Protein AF-W4VCY5-F1 (afdb_monomer)

Secondary structure (DSSP, 8-state):
-----TT------PPP-TTB-TT-SSBHHHHHHHHHHHTTS-HHHHHHHHHHHT----HHHHHHHHHHHHTT-

Organism: NCBI:txid1294263

Radius of gyration: 16.55 Å; Cα contacts (8 Å, |Δi|>4): 53; chains: 1; bounding box: 33×23×46 Å

Foldseek 3Di:
DADPDPPDPDGDDDDDDPQADVVGPDGVVLLVVLQVQPPVDQLQVSQVVCVVPPDNDHSVVSVVSVVVVVVPD

Solvent-accessible surface area (backbone atoms only — not comparable to full-atom values): 4626 Å² total; per-residue (Å²): 108,83,72,89,53,90,86,57,90,65,86,74,62,72,90,84,47,98,58,39,57,90,95,53,94,56,40,52,71,56,52,52,51,54,50,63,57,33,74,86,43,52,45,63,57,29,23,51,55,31,47,77,75,76,45,88,54,53,38,68,58,49,52,52,53,55,50,54,64,74,62,74,120

Sequence (73 aa):
MFCDNPDCSHTTFAERFDFISCKAKKTRRLEDEIVRLSINCSSVAASKALKENVVDIGKSTVCNLLKKRNTGC

Mean predicted aligned error: 6.72 Å

Nearest PDB structures (foldseek):
  8eup-assembly1_v  TM=6.701E-01  e=8.083E+00  Schizosaccharomyces pombe
  8ev3-assembly1_v  TM=6.659E-01  e=8.083E+00  Schizosaccharomyces pombe

Structure (mmCIF, N/CA/C/O backbone):
data_AF-W4VCY5-F1
#
_entry.id   AF-W4VCY5-F1
#
loop_
_atom_site.group_PDB
_atom_site.id
_atom_site.type_symbol
_atom_site.label_atom_id
_atom_site.label_alt_id
_atom_site.label_comp_id
_atom_site.label_asym_id
_atom_site.label_entity_id
_atom_site.label_seq_id
_atom_site.pdbx_PDB_ins_code
_atom_site.Cartn_x
_atom_site.Cartn_y
_atom_site.Cartn_z
_atom_site.occupancy
_atom_site.B_iso_or_equiv
_atom_site.auth_seq_id
_atom_site.auth_comp_id
_atom_site.auth_asym_id
_atom_site.auth_atom_id
_atom_site.pdbx_PDB_model_num
ATOM 1 N N . MET A 1 1 ? 14.156 -3.814 -20.045 1.00 61.47 1 MET A N 1
ATOM 2 C CA . MET A 1 1 ? 14.850 -3.539 -21.323 1.00 61.47 1 MET A CA 1
ATOM 3 C C . MET A 1 1 ? 14.962 -2.042 -21.481 1.00 61.47 1 MET A C 1
ATOM 5 O O . MET A 1 1 ? 14.035 -1.355 -21.076 1.00 61.47 1 MET A O 1
ATOM 9 N N . PHE A 1 2 ? 16.081 -1.549 -21.993 1.00 67.38 2 PHE A N 1
ATOM 10 C CA . PHE A 1 2 ? 16.228 -0.145 -22.372 1.00 67.38 2 PHE A CA 1
ATOM 11 C C . PHE A 1 2 ? 15.797 0.012 -23.837 1.00 67.38 2 PHE A C 1
ATOM 13 O O . PHE A 1 2 ? 15.795 -0.972 -24.573 1.00 67.38 2 PHE A O 1
ATOM 20 N N . CYS A 1 3 ? 15.331 1.200 -24.217 1.00 74.19 3 CYS A N 1
ATOM 21 C CA . CYS A 1 3 ? 14.910 1.490 -25.585 1.00 74.19 3 CYS A CA 1
ATOM 22 C C . CYS A 1 3 ? 16.056 2.162 -26.334 1.00 74.19 3 CYS A C 1
ATOM 24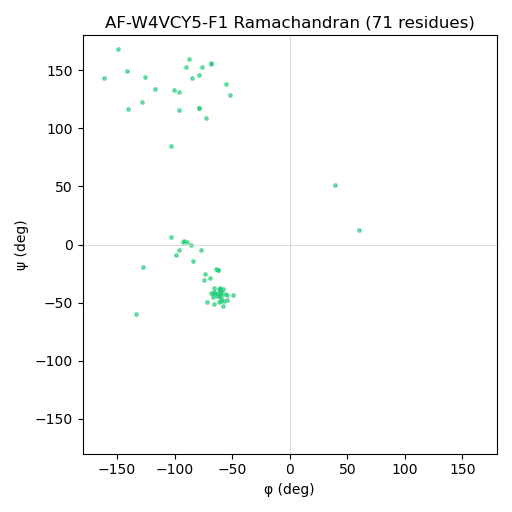 O O . CYS A 1 3 ? 16.624 3.126 -25.828 1.00 74.19 3 CYS A O 1
ATOM 26 N N . ASP A 1 4 ? 16.348 1.669 -27.535 1.00 78.69 4 ASP A N 1
ATOM 27 C CA . ASP A 1 4 ? 17.456 2.152 -28.370 1.00 78.69 4 ASP A CA 1
ATOM 28 C C . ASP A 1 4 ? 17.027 3.267 -29.342 1.00 78.69 4 ASP A C 1
ATOM 30 O O . ASP A 1 4 ? 17.818 3.727 -30.163 1.00 78.69 4 ASP A O 1
ATOM 34 N N . ASN A 1 5 ? 15.766 3.707 -29.273 1.00 84.56 5 ASN A N 1
ATOM 35 C CA . ASN A 1 5 ? 15.272 4.820 -30.075 1.00 84.56 5 ASN A CA 1
ATOM 36 C C . ASN A 1 5 ? 15.714 6.158 -29.443 1.00 84.56 5 ASN A C 1
ATOM 38 O O . ASN A 1 5 ? 15.262 6.457 -28.333 1.00 84.56 5 ASN A O 1
ATOM 42 N N . PRO A 1 6 ? 16.523 6.986 -30.135 1.00 81.81 6 PRO A N 1
ATOM 43 C CA . PRO A 1 6 ? 16.980 8.279 -29.618 1.00 81.81 6 PRO A CA 1
ATOM 44 C C . PRO A 1 6 ? 15.839 9.276 -29.357 1.00 81.81 6 PRO A C 1
ATOM 46 O O . PRO A 1 6 ? 15.998 10.163 -28.523 1.00 81.81 6 PRO A O 1
ATOM 49 N N . ASP A 1 7 ? 14.676 9.096 -29.992 1.00 87.62 7 ASP A N 1
ATOM 50 C CA . ASP A 1 7 ? 13.485 9.930 -29.779 1.00 87.62 7 ASP A CA 1
ATOM 51 C C . ASP A 1 7 ? 12.576 9.412 -28.643 1.00 87.62 7 ASP A C 1
ATOM 53 O O . ASP A 1 7 ? 11.500 9.961 -28.382 1.00 87.62 7 ASP A O 1
ATOM 57 N N . CYS A 1 8 ? 12.955 8.327 -27.956 1.00 83.25 8 CYS A N 1
ATOM 58 C CA . CYS A 1 8 ? 12.147 7.763 -26.880 1.00 83.25 8 CYS A CA 1
ATOM 59 C C . CYS A 1 8 ? 12.311 8.555 -25.576 1.00 83.25 8 CYS A C 1
ATOM 61 O O . CYS A 1 8 ? 13.369 8.563 -24.953 1.00 83.25 8 CYS A O 1
ATOM 63 N N . SER A 1 9 ? 11.220 9.143 -25.086 1.00 80.88 9 SER A N 1
ATOM 64 C CA . SER A 1 9 ? 11.188 9.829 -23.785 1.00 80.88 9 SER A CA 1
ATOM 65 C C . SER A 1 9 ? 11.119 8.879 -22.577 1.00 80.88 9 SER A C 1
ATOM 67 O O . SER A 1 9 ? 11.163 9.326 -21.427 1.00 80.88 9 SER A O 1
ATOM 69 N N . HIS A 1 10 ? 10.996 7.566 -22.805 1.00 76.81 10 HIS A N 1
ATOM 70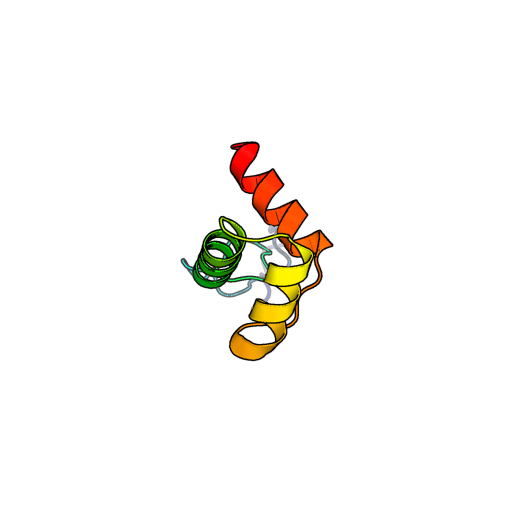 C CA . HIS A 1 10 ? 10.861 6.565 -21.750 1.00 76.81 10 HIS A CA 1
ATOM 71 C C . HIS A 1 10 ? 12.205 5.927 -21.400 1.00 76.81 10 HIS A C 1
ATOM 73 O O . HIS A 1 10 ? 12.793 5.187 -22.179 1.00 76.81 10 HIS A O 1
ATOM 79 N N . THR A 1 11 ? 12.648 6.147 -20.165 1.00 72.62 11 THR A N 1
ATOM 80 C CA . THR A 1 11 ? 13.927 5.632 -19.653 1.00 72.62 11 THR A CA 1
ATOM 81 C C . THR A 1 11 ? 13.781 4.365 -18.810 1.00 72.62 11 THR A C 1
ATOM 83 O O . THR A 1 11 ? 14.771 3.747 -18.428 1.00 72.62 11 THR A O 1
ATOM 86 N N . THR A 1 12 ? 12.552 3.963 -18.471 1.00 72.56 12 THR A N 1
ATOM 87 C CA . THR A 1 12 ? 12.283 2.802 -17.612 1.00 72.56 12 THR A CA 1
ATOM 88 C C . THR A 1 12 ? 11.080 2.029 -18.128 1.00 72.56 12 THR A C 1
ATOM 90 O O . THR A 1 12 ? 9.953 2.523 -18.113 1.00 72.56 12 THR A O 1
ATOM 93 N N . PHE A 1 13 ? 11.324 0.787 -18.532 1.00 74.06 13 PHE A N 1
ATOM 94 C CA . PHE A 1 13 ? 10.305 -0.162 -18.962 1.00 74.06 13 PHE A CA 1
ATOM 95 C C . PHE A 1 13 ? 10.079 -1.148 -17.821 1.00 74.06 13 PHE A C 1
ATOM 97 O O . PHE A 1 13 ? 10.733 -2.188 -17.742 1.00 74.06 13 PHE A O 1
ATOM 104 N N . ALA A 1 14 ? 9.214 -0.761 -16.885 1.00 76.88 14 ALA A N 1
ATOM 105 C CA . ALA A 1 14 ? 8.724 -1.662 -15.853 1.00 76.88 14 ALA A CA 1
ATOM 106 C C . ALA A 1 14 ? 7.524 -2.443 -16.397 1.00 76.88 14 ALA A C 1
ATOM 108 O O . ALA A 1 14 ? 6.701 -1.889 -17.132 1.00 76.88 14 ALA A O 1
ATOM 109 N N . GLU A 1 15 ? 7.419 -3.712 -16.014 1.00 83.12 15 GLU A N 1
ATOM 110 C CA . GLU A 1 15 ? 6.215 -4.498 -16.257 1.00 83.12 15 GLU A CA 1
ATOM 111 C C . GLU A 1 15 ? 4.996 -3.780 -15.665 1.00 83.12 15 GLU A C 1
ATOM 113 O O . GLU A 1 15 ? 5.057 -3.185 -14.581 1.00 83.12 15 GLU A O 1
ATOM 118 N N . ARG A 1 16 ? 3.892 -3.786 -16.414 1.00 84.56 16 ARG A N 1
ATOM 119 C CA . ARG A 1 16 ? 2.637 -3.174 -15.982 1.00 84.56 16 ARG A CA 1
ATOM 120 C C . ARG A 1 16 ? 1.711 -4.265 -15.481 1.00 84.56 16 ARG A C 1
ATOM 122 O O . ARG A 1 16 ? 1.505 -5.261 -16.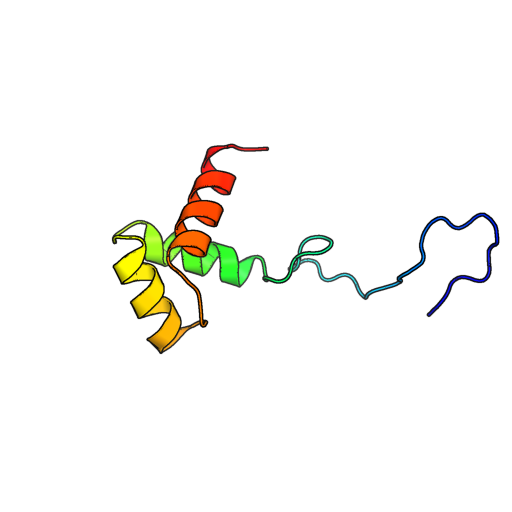159 1.00 84.56 16 ARG A O 1
ATOM 129 N N . PHE A 1 17 ? 1.117 -4.017 -14.321 1.00 89.81 17 PHE A N 1
ATOM 130 C CA . PHE A 1 17 ? 0.120 -4.893 -13.728 1.00 89.81 17 PHE A CA 1
ATOM 131 C C . PHE A 1 17 ? -1.205 -4.152 -13.619 1.00 89.81 17 PHE A C 1
ATOM 133 O O . PHE A 1 17 ? -1.246 -3.036 -13.100 1.00 89.81 17 PHE A O 1
ATOM 140 N N . ASP A 1 18 ? -2.305 -4.787 -14.014 1.00 92.19 18 ASP A N 1
ATOM 141 C CA . ASP A 1 18 ? -3.632 -4.159 -13.959 1.00 92.19 18 ASP A CA 1
ATOM 142 C C . ASP A 1 18 ? -4.081 -3.847 -12.527 1.00 92.19 18 ASP A C 1
ATOM 144 O O . ASP A 1 18 ? -4.911 -2.970 -12.302 1.00 92.19 18 ASP A O 1
ATOM 148 N N . PHE A 1 19 ? -3.504 -4.522 -11.533 1.00 93.38 19 PHE A N 1
ATOM 149 C CA . PHE A 1 19 ? -3.794 -4.322 -10.115 1.00 93.38 19 PHE A CA 1
ATOM 150 C C . PHE A 1 19 ? -2.852 -3.319 -9.418 1.00 93.38 19 PHE A C 1
ATOM 152 O O . PHE A 1 19 ? -3.001 -3.100 -8.21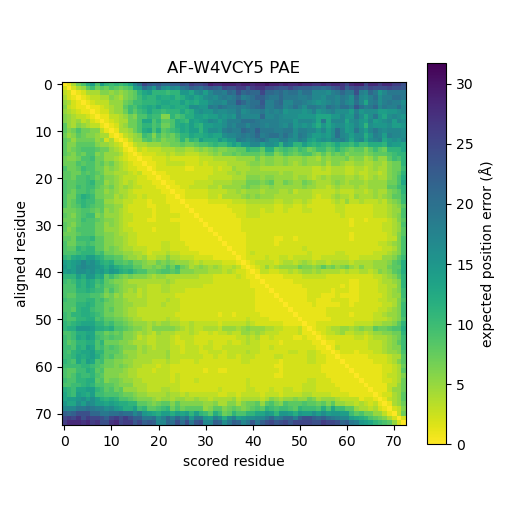1 1.00 93.38 19 PHE A O 1
ATOM 159 N N . ILE A 1 20 ? -1.903 -2.694 -10.134 1.00 92.12 20 ILE A N 1
ATOM 160 C CA . ILE A 1 20 ? -0.997 -1.650 -9.615 1.00 92.12 20 ILE A CA 1
ATOM 161 C C . ILE A 1 20 ? -1.051 -0.428 -10.539 1.00 92.12 20 ILE A C 1
ATOM 163 O O . ILE A 1 20 ? -0.775 -0.506 -11.732 1.00 92.12 20 ILE A O 1
ATOM 167 N N . SER A 1 21 ? -1.389 0.737 -9.990 1.00 88.62 21 SER A N 1
ATOM 168 C CA . SER A 1 21 ? -1.398 1.984 -10.765 1.00 88.62 21 SER A CA 1
ATOM 169 C C . SER A 1 21 ? 0.019 2.424 -11.163 1.00 88.62 21 SER A C 1
ATOM 171 O O . SER A 1 21 ? 1.002 2.082 -10.505 1.00 88.62 21 SER A O 1
ATOM 173 N N . CYS A 1 22 ? 0.148 3.222 -12.229 1.00 85.00 22 CYS A N 1
ATOM 174 C CA . CYS A 1 22 ? 1.448 3.729 -12.682 1.00 85.00 22 CYS A CA 1
ATOM 175 C C . CYS A 1 22 ? 2.222 4.398 -11.536 1.00 85.00 22 CYS A C 1
ATOM 177 O O . CYS A 1 22 ? 1.696 5.282 -10.862 1.00 85.00 22 CYS A O 1
ATOM 179 N N . LYS A 1 23 ? 3.484 3.991 -11.338 1.00 84.81 23 LYS A N 1
ATOM 180 C CA . LYS A 1 23 ? 4.379 4.496 -10.276 1.00 84.81 23 LYS A CA 1
ATOM 181 C C . LYS A 1 23 ? 3.861 4.268 -8.841 1.00 84.81 23 LYS A C 1
ATOM 183 O O . LYS A 1 23 ? 4.405 4.844 -7.896 1.00 84.81 23 LYS A O 1
ATOM 188 N N . ALA A 1 24 ? 2.828 3.447 -8.650 1.00 88.94 24 ALA A N 1
ATOM 189 C CA . ALA A 1 24 ? 2.304 3.141 -7.329 1.00 88.94 24 ALA A CA 1
ATOM 190 C C . ALA A 1 24 ? 3.180 2.111 -6.611 1.00 88.94 24 ALA A C 1
ATOM 192 O O . ALA A 1 24 ? 3.730 1.192 -7.209 1.00 88.94 24 ALA A O 1
ATOM 193 N N . LYS A 1 25 ? 3.269 2.259 -5.287 1.00 89.38 25 LYS A N 1
ATOM 194 C CA . LYS A 1 25 ? 3.930 1.293 -4.394 1.00 89.38 25 LYS A CA 1
ATOM 195 C C . LYS A 1 25 ? 2.950 0.297 -3.760 1.00 89.38 25 LYS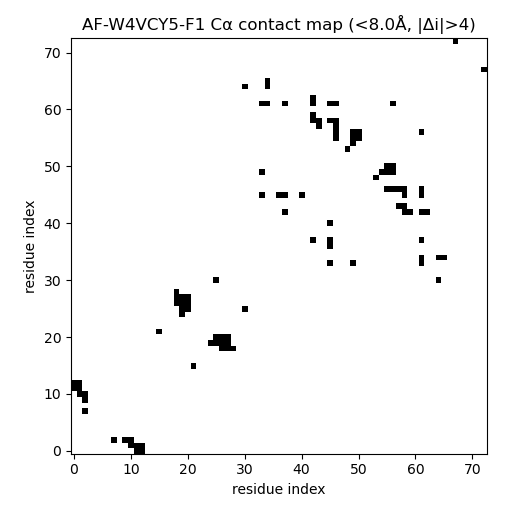 A C 1
ATOM 197 O O . LYS A 1 25 ? 3.370 -0.557 -2.992 1.00 89.38 25 LYS A O 1
ATOM 202 N N . LYS A 1 26 ? 1.645 0.467 -3.993 1.00 92.12 26 LYS A N 1
ATOM 203 C CA . LYS A 1 26 ? 0.565 -0.317 -3.378 1.00 92.12 26 LYS A CA 1
ATOM 204 C C . LYS A 1 26 ? -0.314 -0.900 -4.473 1.00 92.12 26 LYS A C 1
ATOM 206 O O . LYS A 1 26 ? -0.531 -0.257 -5.499 1.00 92.12 26 LYS A O 1
ATOM 211 N N . THR A 1 27 ? -0.811 -2.108 -4.239 1.00 95.00 27 THR A N 1
ATOM 212 C CA . THR A 1 27 ? -1.830 -2.717 -5.094 1.00 95.00 27 THR A CA 1
ATOM 213 C C . THR A 1 27 ? -3.191 -2.093 -4.796 1.00 95.00 27 THR A C 1
ATOM 215 O O . THR A 1 27 ? -3.445 -1.671 -3.666 1.00 95.00 27 THR A O 1
ATOM 218 N N . ARG A 1 28 ? -4.095 -2.090 -5.781 1.00 94.00 28 ARG A N 1
ATOM 219 C CA . ARG A 1 28 ? -5.483 -1.630 -5.595 1.00 94.00 28 ARG A CA 1
ATOM 220 C C . ARG A 1 28 ? -6.175 -2.395 -4.464 1.00 94.00 28 ARG A C 1
ATOM 222 O O . ARG A 1 28 ? -6.749 -1.779 -3.577 1.00 94.00 28 ARG A O 1
ATOM 229 N N . ARG A 1 29 ? -5.973 -3.721 -4.414 1.00 95.25 29 ARG A N 1
ATOM 230 C CA . ARG A 1 29 ? -6.471 -4.595 -3.337 1.00 95.25 29 ARG A CA 1
ATOM 231 C C . ARG A 1 29 ? -6.037 -4.127 -1.946 1.00 95.25 29 ARG A C 1
ATOM 233 O O . ARG A 1 29 ? -6.835 -4.158 -1.018 1.00 95.25 29 ARG A O 1
ATOM 240 N N . LEU A 1 30 ? -4.775 -3.719 -1.785 1.00 95.44 30 LEU A N 1
ATOM 241 C CA . LEU A 1 30 ? -4.289 -3.218 -0.500 1.00 95.44 30 LEU A CA 1
ATOM 242 C C . LEU A 1 30 ? -4.931 -1.874 -0.147 1.00 95.44 30 LEU A C 1
ATOM 244 O O . LEU A 1 30 ? -5.288 -1.647 1.003 1.00 95.44 30 LEU A O 1
ATOM 248 N N . GLU A 1 31 ? -5.074 -0.979 -1.122 1.00 94.38 31 GLU A N 1
ATOM 249 C CA . GLU A 1 31 ? -5.727 0.311 -0.899 1.00 94.38 31 GLU A CA 1
ATOM 250 C C . GLU A 1 31 ? -7.195 0.143 -0.487 1.00 94.38 31 GLU A C 1
ATOM 252 O O . GLU A 1 31 ? -7.631 0.790 0.465 1.00 94.38 31 GLU A O 1
ATOM 257 N N . ASP A 1 32 ? -7.929 -0.761 -1.139 1.00 93.62 32 ASP A N 1
ATOM 258 C CA . ASP A 1 32 ? -9.305 -1.111 -0.770 1.00 93.62 32 ASP A CA 1
ATOM 259 C C . ASP A 1 32 ? -9.395 -1.651 0.658 1.00 93.62 32 ASP A C 1
ATOM 261 O O . ASP A 1 32 ? -10.254 -1.220 1.426 1.00 93.62 32 ASP A O 1
ATOM 265 N N . GLU A 1 33 ? -8.477 -2.538 1.041 1.00 94.19 33 GLU A N 1
ATOM 266 C CA . GLU A 1 33 ? -8.447 -3.126 2.379 1.00 94.19 33 GLU A CA 1
ATOM 267 C C . GLU A 1 33 ? -8.165 -2.084 3.471 1.00 94.19 33 GLU A C 1
ATOM 269 O O . GLU A 1 33 ? -8.835 -2.065 4.507 1.00 94.19 33 GLU A O 1
ATOM 274 N N . ILE A 1 34 ? -7.227 -1.161 3.221 1.00 94.12 34 ILE A N 1
ATOM 275 C CA . ILE A 1 34 ? -6.942 -0.046 4.136 1.00 94.12 34 ILE A CA 1
ATOM 276 C C . ILE A 1 34 ? -8.194 0.813 4.320 1.00 94.12 34 ILE A C 1
ATOM 278 O O . ILE A 1 34 ? -8.539 1.151 5.454 1.00 94.12 34 ILE A O 1
ATOM 282 N N . VAL A 1 35 ? -8.880 1.170 3.229 1.00 92.94 35 VAL A N 1
ATOM 283 C CA . VAL A 1 35 ? -10.114 1.965 3.297 1.00 92.94 35 VAL A CA 1
ATOM 284 C C . VAL A 1 35 ? -11.184 1.209 4.080 1.00 92.94 35 VAL A C 1
ATOM 286 O O . VAL A 1 35 ? -11.724 1.761 5.035 1.00 92.94 35 VAL A O 1
ATOM 289 N N . ARG A 1 36 ? -11.428 -0.063 3.747 1.00 92.81 36 ARG A N 1
ATOM 290 C CA . ARG A 1 36 ? -12.438 -0.916 4.386 1.00 92.81 36 ARG A CA 1
ATOM 291 C C . ARG A 1 36 ? -12.262 -0.992 5.902 1.00 92.81 36 ARG A C 1
ATOM 293 O O . ARG A 1 36 ? -13.228 -0.796 6.635 1.00 92.81 36 ARG A O 1
ATOM 300 N N . LEU A 1 37 ? -11.038 -1.228 6.376 1.00 91.62 37 LEU A N 1
ATOM 301 C CA . LEU A 1 37 ? -10.734 -1.293 7.811 1.00 91.62 37 LEU A CA 1
ATOM 302 C C . LEU A 1 37 ? -10.838 0.073 8.503 1.00 91.62 37 LEU A C 1
ATOM 304 O O . LEU A 1 37 ? -11.161 0.145 9.688 1.00 91.62 37 LEU A O 1
ATOM 308 N N . SER A 1 38 ? -10.601 1.160 7.770 1.00 91.94 38 SER A N 1
ATOM 309 C CA . SER A 1 38 ? -10.584 2.514 8.332 1.00 91.94 38 SER A CA 1
ATOM 310 C C . SER A 1 38 ? -11.964 3.169 8.439 1.00 91.94 38 SER A C 1
ATOM 312 O O . SER A 1 38 ? -12.082 4.164 9.144 1.00 91.94 38 SER A O 1
ATOM 314 N N . ILE A 1 39 ? -13.007 2.645 7.781 1.00 88.75 39 ILE A N 1
ATOM 315 C CA . ILE A 1 39 ? -14.366 3.231 7.821 1.00 88.75 39 ILE A CA 1
ATOM 316 C C . ILE A 1 39 ? -14.936 3.251 9.247 1.00 88.75 39 ILE A C 1
ATOM 318 O O . ILE A 1 39 ? -15.584 4.215 9.641 1.00 88.75 39 ILE A O 1
ATOM 322 N N . ASN A 1 40 ? -14.668 2.202 1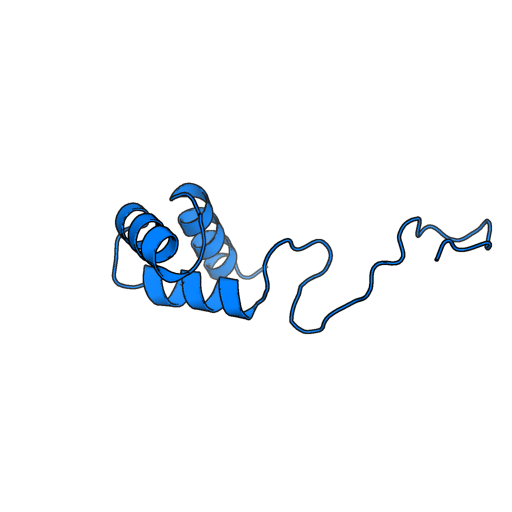0.028 1.00 86.31 40 ASN A N 1
ATOM 323 C CA . ASN A 1 40 ? -15.302 1.989 11.332 1.00 86.31 40 ASN A CA 1
ATOM 324 C C . ASN A 1 40 ? -14.394 2.332 12.523 1.00 86.31 40 ASN A C 1
ATOM 326 O O . ASN A 1 40 ? -14.743 2.035 13.664 1.00 86.31 40 ASN A O 1
ATOM 330 N N . CYS A 1 41 ? -13.208 2.902 12.293 1.00 91.56 41 CYS A N 1
ATOM 331 C CA . CYS A 1 41 ? -12.275 3.192 13.377 1.00 91.56 41 CYS A CA 1
ATOM 332 C C . CYS A 1 41 ? -11.399 4.421 13.106 1.00 91.56 41 CYS A C 1
ATOM 334 O O . CYS A 1 41 ? -11.348 4.964 12.006 1.00 91.56 41 CYS A O 1
ATOM 336 N N . SER A 1 42 ? -10.697 4.892 14.141 1.00 94.19 42 SER A N 1
ATOM 337 C CA . SER A 1 42 ? -9.757 6.002 13.985 1.00 94.19 42 SER A CA 1
ATOM 338 C C . SER A 1 42 ? -8.550 5.589 13.139 1.00 94.19 42 SER A C 1
ATOM 340 O O . SER A 1 42 ? -8.142 4.431 13.125 1.00 94.19 42 SER A O 1
ATOM 342 N N . SER A 1 43 ? -7.886 6.553 12.504 1.00 93.44 43 SER A N 1
ATOM 343 C CA . SER A 1 43 ? -6.676 6.283 11.716 1.00 93.44 43 SER A CA 1
ATOM 344 C C . SER A 1 43 ? -5.507 5.716 12.538 1.00 93.44 43 SER A C 1
ATOM 346 O O . SER A 1 43 ? -4.630 5.059 11.979 1.00 93.44 43 SER A O 1
ATOM 348 N N . VAL A 1 44 ? -5.491 5.937 13.860 1.00 96.19 44 VAL A N 1
ATOM 349 C CA . VAL A 1 44 ? -4.532 5.296 14.780 1.00 96.19 44 VAL A CA 1
ATOM 350 C C . VAL A 1 44 ? -4.870 3.820 14.954 1.00 96.19 44 VAL A C 1
ATOM 352 O O . VAL A 1 44 ? -3.994 2.973 14.799 1.00 96.19 44 VAL A O 1
ATOM 355 N N . ALA A 1 45 ? -6.137 3.516 15.246 1.00 95.94 45 ALA A N 1
ATOM 356 C CA . ALA A 1 45 ? -6.606 2.147 15.429 1.00 95.94 45 ALA A CA 1
ATOM 357 C C . ALA A 1 45 ? -6.458 1.333 14.134 1.00 95.94 45 ALA A C 1
ATOM 359 O O . ALA A 1 45 ? -5.911 0.235 14.171 1.00 95.94 45 ALA A O 1
ATOM 360 N N . ALA A 1 46 ? -6.829 1.914 12.989 1.00 95.81 46 ALA A N 1
ATOM 361 C CA . ALA A 1 46 ? -6.645 1.309 11.673 1.00 95.81 46 ALA A CA 1
ATOM 362 C C . ALA A 1 46 ? -5.172 0.979 11.401 1.00 95.81 46 ALA A C 1
ATOM 364 O O . ALA A 1 46 ? -4.849 -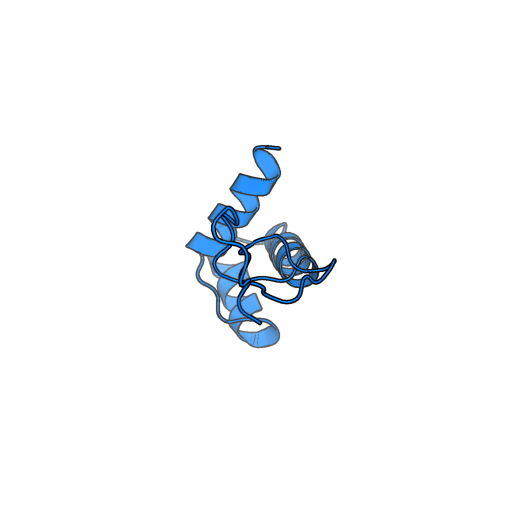0.140 11.021 1.00 95.81 46 ALA A O 1
ATOM 365 N N . SER A 1 47 ? -4.263 1.933 11.641 1.00 96.69 47 SER A N 1
ATOM 366 C CA . SER A 1 47 ? -2.818 1.734 11.463 1.00 96.69 47 SER A CA 1
ATOM 367 C C . SER A 1 47 ? -2.279 0.602 12.342 1.00 96.69 47 SER A C 1
ATOM 369 O O . SER A 1 47 ? -1.474 -0.194 11.863 1.00 96.69 47 SER A O 1
ATOM 371 N N . LYS A 1 48 ? -2.750 0.485 13.589 1.00 96.44 48 LYS A N 1
ATOM 372 C CA . LYS A 1 48 ? -2.386 -0.620 14.484 1.00 96.44 48 LYS A CA 1
ATOM 373 C C . LYS A 1 48 ? -2.909 -1.968 13.968 1.00 96.44 48 LYS A C 1
ATOM 375 O O . LYS A 1 48 ? -2.118 -2.888 13.799 1.00 96.44 48 LYS A O 1
ATOM 380 N N . ALA A 1 49 ? -4.198 -2.057 13.639 1.00 94.75 49 ALA A N 1
ATOM 381 C CA . ALA A 1 49 ? -4.811 -3.287 13.132 1.00 94.75 49 ALA A CA 1
ATOM 382 C C . ALA A 1 49 ? -4.167 -3.766 11.816 1.00 94.75 49 ALA A C 1
ATOM 384 O O . ALA A 1 49 ? -3.935 -4.962 11.627 1.00 94.75 49 ALA A O 1
ATOM 385 N N . LEU A 1 50 ? -3.835 -2.824 10.925 1.00 94.88 50 LEU A N 1
ATOM 386 C CA . LEU A 1 50 ? -3.147 -3.094 9.664 1.00 94.88 50 LEU A CA 1
ATOM 387 C C . LEU A 1 50 ? -1.718 -3.593 9.899 1.00 94.88 50 LEU A C 1
ATOM 389 O O . 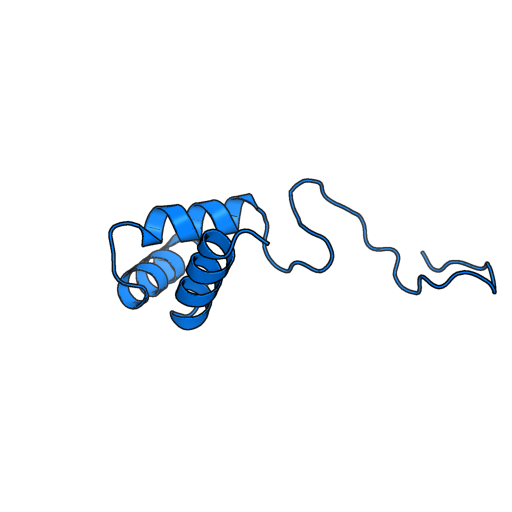LEU A 1 50 ? -1.337 -4.574 9.268 1.00 94.88 50 LEU A O 1
ATOM 393 N N . LYS A 1 51 ? -0.963 -3.000 10.832 1.00 96.00 51 LYS A N 1
ATOM 394 C CA . LYS A 1 51 ? 0.387 -3.469 11.203 1.00 96.00 51 LYS A CA 1
ATOM 395 C C . LYS A 1 51 ? 0.394 -4.898 11.739 1.00 96.00 51 LYS A C 1
ATOM 397 O O . LYS A 1 51 ? 1.330 -5.635 11.463 1.00 96.00 51 LYS A O 1
ATOM 402 N N . GLU A 1 52 ? -0.627 -5.269 12.503 1.00 94.62 52 GLU A N 1
ATOM 403 C CA . GLU A 1 52 ? -0.712 -6.591 13.131 1.00 94.62 52 GLU A CA 1
ATOM 404 C C . GLU A 1 52 ? -1.057 -7.704 12.129 1.00 94.62 52 GLU A C 1
ATOM 406 O O . GLU A 1 52 ? -0.612 -8.832 12.313 1.00 94.62 52 GLU A O 1
ATOM 411 N N . ASN A 1 53 ? -1.819 -7.403 11.067 1.00 90.44 53 ASN A N 1
ATOM 412 C CA . ASN A 1 53 ? -2.436 -8.446 10.233 1.00 90.44 53 ASN A CA 1
ATOM 413 C C . ASN A 1 53 ? -2.175 -8.331 8.722 1.00 90.44 53 ASN A C 1
ATOM 415 O O . ASN A 1 53 ? -2.389 -9.301 8.000 1.00 90.44 53 ASN A O 1
ATOM 419 N N . VAL A 1 54 ? -1.782 -7.158 8.211 1.00 92.50 54 VAL A N 1
ATOM 420 C CA . VAL A 1 54 ? -1.831 -6.867 6.765 1.00 92.50 54 VAL A CA 1
ATOM 421 C C . VAL A 1 54 ? -0.552 -6.220 6.238 1.00 92.50 54 VAL A C 1
ATOM 423 O O . VAL A 1 54 ? 0.060 -6.738 5.307 1.00 92.50 54 VAL A O 1
ATOM 426 N N . VAL A 1 55 ? -0.177 -5.050 6.760 1.00 94.31 55 VAL A N 1
ATOM 427 C CA . VAL A 1 55 ? 0.929 -4.233 6.245 1.00 94.31 55 VAL A CA 1
ATOM 428 C C . VAL A 1 55 ? 1.411 -3.216 7.282 1.00 94.31 55 VAL A C 1
ATOM 430 O O . VAL A 1 55 ? 0.613 -2.597 7.988 1.00 94.31 55 VAL A O 1
ATOM 433 N N . ASP A 1 56 ? 2.720 -2.961 7.326 1.00 95.69 56 ASP A N 1
ATOM 434 C CA . ASP A 1 56 ? 3.262 -1.868 8.133 1.00 95.69 56 ASP A CA 1
ATOM 435 C C . ASP A 1 56 ? 2.942 -0.500 7.508 1.00 95.69 56 ASP A C 1
ATOM 437 O O . ASP A 1 56 ? 3.480 -0.125 6.462 1.00 95.69 56 ASP A O 1
ATOM 441 N N . ILE A 1 57 ? 2.039 0.258 8.138 1.00 94.12 57 ILE A N 1
ATOM 442 C CA . ILE A 1 57 ? 1.663 1.606 7.694 1.00 94.12 57 ILE A CA 1
ATOM 443 C C . ILE A 1 57 ? 1.455 2.569 8.859 1.00 94.12 57 ILE A C 1
ATOM 445 O O . ILE A 1 57 ? 0.979 2.192 9.925 1.00 94.12 57 ILE A O 1
ATOM 449 N N . GLY A 1 58 ? 1.728 3.856 8.639 1.00 95.44 58 GLY A N 1
ATOM 450 C CA . GLY A 1 58 ? 1.416 4.917 9.600 1.00 95.44 58 GLY A CA 1
ATOM 451 C C . GLY A 1 58 ? 0.003 5.497 9.457 1.00 95.44 58 GLY A C 1
ATOM 452 O O . GLY A 1 58 ? -0.600 5.461 8.381 1.00 95.44 58 GLY A O 1
ATOM 453 N N . LYS A 1 59 ? -0.481 6.144 10.528 1.00 94.75 59 LYS A N 1
ATOM 454 C CA . LYS A 1 59 ? -1.736 6.924 10.558 1.00 94.75 59 LYS A CA 1
ATOM 455 C C . LYS A 1 59 ? -1.845 7.921 9.394 1.00 94.75 59 LYS A C 1
ATOM 457 O O . LYS A 1 59 ? -2.900 8.051 8.780 1.00 94.75 59 LYS A O 1
ATOM 462 N N . SER A 1 60 ? -0.764 8.641 9.088 1.00 95.69 60 SER A N 1
ATOM 463 C CA . SER A 1 60 ? -0.744 9.647 8.016 1.00 95.69 60 SER A CA 1
ATOM 464 C C . SER A 1 60 ? -1.058 9.038 6.650 1.00 95.69 60 SER A C 1
ATOM 466 O O . SER A 1 60 ? -1.816 9.624 5.881 1.00 95.69 60 SER A O 1
ATOM 468 N N . THR A 1 61 ? -0.550 7.835 6.373 1.00 94.38 61 THR A N 1
ATOM 469 C CA . THR A 1 61 ? -0.853 7.082 5.149 1.00 94.38 61 THR A CA 1
ATOM 470 C C . THR A 1 61 ? -2.339 6.756 5.056 1.00 94.38 61 THR A C 1
ATOM 472 O O . THR A 1 61 ? -2.928 6.978 4.000 1.00 94.38 61 THR A O 1
ATOM 475 N N . VAL A 1 62 ? -2.952 6.302 6.156 1.00 95.19 62 VAL A N 1
ATOM 476 C CA . VAL A 1 62 ? -4.398 6.036 6.229 1.00 95.19 62 VAL A CA 1
ATOM 477 C C . VAL A 1 62 ? -5.196 7.301 5.906 1.00 95.19 62 VAL A C 1
ATOM 479 O O . VAL A 1 62 ? -6.015 7.300 4.989 1.00 95.19 62 VAL A O 1
ATOM 482 N N . CYS A 1 63 ? -4.909 8.412 6.592 1.00 94.94 63 CYS A N 1
ATOM 483 C CA . CYS A 1 63 ? -5.606 9.678 6.356 1.00 94.94 63 CYS A CA 1
ATOM 484 C C . CYS A 1 63 ? -5.438 10.180 4.915 1.00 94.94 63 CYS A C 1
ATOM 486 O O . CYS A 1 63 ? -6.398 10.658 4.316 1.00 94.94 63 CYS A O 1
ATOM 488 N N . ASN A 1 64 ? -4.233 10.083 4.349 1.00 93.19 64 ASN A N 1
ATOM 489 C CA . ASN A 1 64 ? -3.964 10.528 2.982 1.00 93.19 64 ASN A CA 1
ATOM 490 C C . ASN A 1 64 ? -4.718 9.686 1.948 1.00 93.19 64 ASN A C 1
ATOM 492 O O . ASN A 1 64 ? -5.201 10.234 0.960 1.00 93.19 64 ASN A O 1
ATOM 496 N N . LEU A 1 65 ? -4.836 8.375 2.177 1.00 91.81 65 LEU A N 1
ATOM 497 C CA . LEU A 1 65 ? -5.581 7.485 1.292 1.00 91.81 65 LEU A CA 1
ATOM 498 C C . LEU A 1 65 ? -7.083 7.802 1.317 1.00 91.81 65 LEU A C 1
ATOM 500 O O . LEU A 1 65 ? -7.695 7.937 0.259 1.00 91.81 65 LEU A O 1
ATOM 504 N N . LEU A 1 66 ? -7.650 8.008 2.511 1.00 90.75 66 LEU A N 1
ATOM 505 C CA . LEU A 1 66 ? -9.052 8.408 2.678 1.00 90.75 66 LEU A CA 1
ATOM 506 C C . LEU A 1 66 ? -9.340 9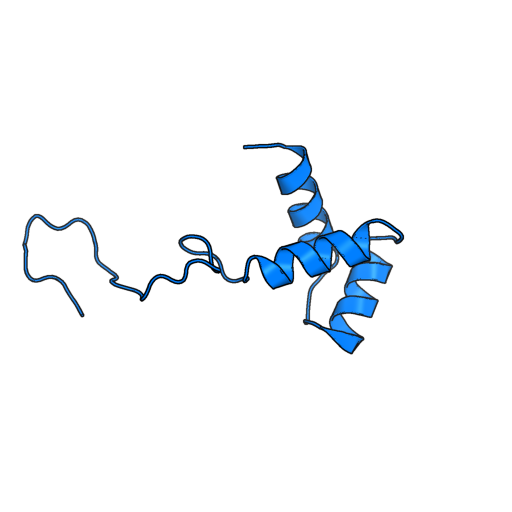.766 2.022 1.00 90.75 66 LEU A C 1
ATOM 508 O O . LEU A 1 66 ? -10.337 9.916 1.322 1.00 90.75 66 LEU A O 1
ATOM 512 N N . LYS A 1 67 ? -8.436 10.742 2.178 1.00 90.12 67 LYS A N 1
ATOM 513 C CA . LYS A 1 67 ? -8.559 12.053 1.521 1.00 90.12 67 LYS A CA 1
ATOM 514 C C . LYS A 1 67 ? -8.584 11.935 -0.001 1.00 90.12 67 LYS A C 1
ATOM 516 O O . LYS A 1 67 ? -9.476 12.501 -0.617 1.00 90.12 67 LYS A O 1
ATOM 521 N N . LYS A 1 68 ? -7.650 11.177 -0.591 1.00 85.62 68 LYS A N 1
ATOM 522 C CA . LYS A 1 68 ? -7.573 10.988 -2.050 1.00 85.62 68 LYS A CA 1
ATOM 523 C C . LYS A 1 68 ? -8.851 10.393 -2.640 1.00 85.62 68 LYS A C 1
ATOM 525 O O . LYS A 1 68 ? -9.260 10.805 -3.717 1.00 85.62 68 LYS A O 1
ATOM 530 N N . ARG A 1 69 ? -9.490 9.458 -1.928 1.00 78.62 69 ARG A N 1
ATOM 531 C CA . ARG A 1 69 ? -10.780 8.879 -2.338 1.00 78.62 69 ARG A CA 1
ATOM 532 C C . ARG A 1 69 ? -11.908 9.906 -2.329 1.00 78.62 69 ARG A C 1
ATOM 534 O O . ARG A 1 69 ? -12.706 9.925 -3.257 1.00 78.62 69 ARG A O 1
ATOM 541 N N . ASN A 1 70 ? -11.949 10.771 -1.318 1.00 71.56 70 ASN A N 1
ATOM 542 C CA . ASN A 1 70 ? -12.995 11.787 -1.194 1.00 71.56 70 ASN A CA 1
ATOM 543 C C . ASN A 1 70 ? -12.836 12.938 -2.197 1.00 71.56 70 ASN A C 1
ATOM 545 O O . ASN A 1 70 ? -13.818 13.589 -2.530 1.00 71.56 70 ASN A O 1
ATOM 549 N N . THR A 1 71 ? -11.616 13.204 -2.670 1.00 69.31 71 THR A N 1
ATOM 550 C CA . THR A 1 71 ? -11.344 14.299 -3.612 1.00 69.31 71 THR A CA 1
ATOM 551 C C . THR A 1 71 ? -11.549 13.939 -5.082 1.00 69.31 71 THR A C 1
ATOM 553 O O . THR A 1 71 ? -11.361 14.823 -5.906 1.00 69.31 71 THR A O 1
ATOM 556 N N . GLY A 1 72 ? -11.932 12.694 -5.409 1.00 57.38 72 GLY A N 1
ATOM 557 C CA . GLY A 1 72 ? -12.424 12.293 -6.737 1.00 57.38 72 GLY A CA 1
ATOM 558 C C . GLY A 1 72 ? -11.701 12.923 -7.934 1.00 57.38 72 GLY A C 1
ATOM 559 O O . GLY A 1 72 ? -12.364 13.499 -8.791 1.00 57.38 72 GLY A O 1
ATOM 560 N N . CYS A 1 73 ? -10.369 12.856 -7.969 1.00 40.03 73 CYS A N 1
ATOM 561 C CA . CYS A 1 73 ? -9.542 13.359 -9.067 1.00 40.03 73 CYS A CA 1
ATOM 562 C C . CYS A 1 73 ? -8.523 12.289 -9.454 1.00 40.03 73 CYS A C 1
ATOM 564 O O . CYS A 1 73 ? -7.844 11.778 -8.527 1.00 40.03 73 CYS A O 1
#

pLDDT: mean 87.45, std 10.52, range [40.03, 96.69]